Protein AF-A0A060CH65-F1 (afdb_monomer)

pLDDT: mean 94.4, std 6.67, range [63.62, 98.5]

InterPro domains:
  IPR002252 Glycoside hydrolase family 36 [PR00743] (11-31)
  IPR002252 Glycoside hydrolase family 36 [PR00743] (46-60)

Sequence (61 aa):
MSLAPGDAYETPWVYYAYGSTGLDEASGRIHAWLRSLPLHPTRPRRVLVNTWEAAYFDHDH

Radius of gyration: 21.54 Å; Cα contacts (8 Å, |Δi|>4): 15; chains: 1; bounding box: 50×27×52 Å

Mean predicted aligned error: 5.37 Å

Structure (mmCIF, N/CA/C/O backbone):
data_AF-A0A060CH65-F1
#
_entry.id   AF-A0A060CH65-F1
#
loop_
_atom_site.group_PDB
_atom_site.id
_atom_site.type_symbol
_atom_site.label_atom_id
_atom_site.label_alt_id
_atom_site.label_comp_id
_atom_site.label_asym_id
_atom_site.label_entity_id
_atom_site.label_seq_id
_atom_site.pdbx_PDB_ins_code
_atom_site.Cartn_x
_atom_site.Cartn_y
_atom_site.Cartn_z
_atom_site.occupancy
_atom_site.B_iso_or_equiv
_atom_site.auth_seq_id
_atom_site.auth_comp_id
_atom_site.auth_asym_id
_atom_site.auth_atom_id
_atom_site.pdbx_PDB_model_num
ATOM 1 N N . MET A 1 1 ? -32.246 6.153 -3.813 1.00 63.62 1 MET A N 1
ATOM 2 C CA . MET A 1 1 ? -31.834 4.765 -3.517 1.00 63.62 1 MET A CA 1
ATOM 3 C C . MET A 1 1 ? -32.102 4.530 -2.039 1.00 63.62 1 MET A C 1
ATOM 5 O O . MET A 1 1 ? -31.644 5.338 -1.243 1.00 63.62 1 MET A O 1
ATOM 9 N N . SER A 1 2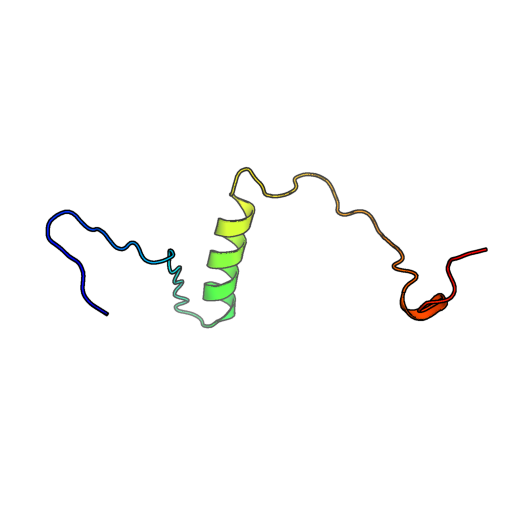 ? -32.914 3.533 -1.684 1.00 88.06 2 SER A N 1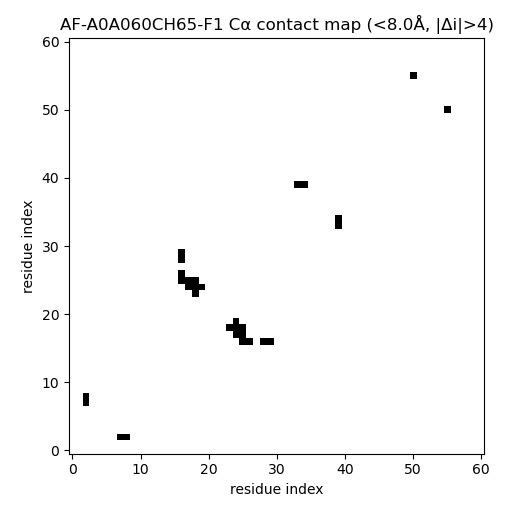
ATOM 10 C CA . SER A 1 2 ? -33.286 3.197 -0.299 1.00 88.06 2 SER A CA 1
ATOM 11 C C . SER A 1 2 ? -33.312 1.681 -0.138 1.00 88.06 2 SER A C 1
ATOM 13 O O . SER A 1 2 ? -33.618 0.986 -1.104 1.00 88.06 2 SER A O 1
ATOM 15 N N . LEU A 1 3 ? -33.016 1.187 1.061 1.00 95.94 3 LEU A N 1
ATOM 16 C CA . LEU A 1 3 ? -33.088 -0.239 1.386 1.00 95.94 3 LEU A CA 1
ATOM 17 C C . LEU A 1 3 ? -34.523 -0.627 1.761 1.00 95.94 3 LEU A C 1
ATOM 19 O O . LEU A 1 3 ? -35.187 0.120 2.487 1.00 95.94 3 LEU A O 1
ATOM 23 N N . ALA A 1 4 ? -35.002 -1.767 1.259 1.00 96.88 4 ALA A N 1
ATOM 24 C CA . ALA A 1 4 ? -36.265 -2.355 1.690 1.00 96.88 4 ALA A CA 1
ATOM 25 C C . ALA A 1 4 ? -36.083 -3.130 3.014 1.00 96.88 4 ALA A C 1
ATOM 27 O O . ALA A 1 4 ? -34.952 -3.387 3.438 1.00 96.88 4 ALA A O 1
ATOM 28 N N . PRO A 1 5 ? -37.173 -3.526 3.697 1.00 96.38 5 PRO A N 1
ATOM 29 C CA . PRO A 1 5 ? -37.071 -4.394 4.865 1.00 96.38 5 PRO A CA 1
ATOM 30 C C . PRO A 1 5 ? -36.364 -5.713 4.518 1.00 96.38 5 PRO A C 1
ATOM 32 O O . PRO A 1 5 ? -36.843 -6.470 3.679 1.00 96.38 5 PRO A O 1
ATOM 35 N N . GLY A 1 6 ? -35.240 -5.983 5.183 1.00 96.25 6 GLY A N 1
ATOM 36 C CA . GLY A 1 6 ? -34.414 -7.174 4.951 1.00 96.25 6 GLY A CA 1
ATOM 37 C C . GLY A 1 6 ? -33.197 -6.943 4.054 1.00 96.25 6 GLY A C 1
ATOM 38 O O . GLY A 1 6 ? -32.308 -7.791 4.038 1.00 96.25 6 GLY A O 1
ATOM 39 N N . ASP A 1 7 ? -33.107 -5.796 3.378 1.00 97.44 7 ASP A N 1
ATOM 40 C CA . ASP A 1 7 ? -31.937 -5.467 2.569 1.00 97.44 7 ASP A CA 1
ATOM 41 C C . ASP A 1 7 ? -30.786 -4.951 3.438 1.00 97.44 7 ASP A C 1
ATOM 43 O O . ASP A 1 7 ? -30.974 -4.175 4.380 1.00 97.44 7 ASP A O 1
ATOM 47 N N . ALA A 1 8 ? -29.569 -5.334 3.060 1.00 95.44 8 ALA A N 1
ATOM 48 C CA . ALA A 1 8 ? -28.336 -4.822 3.632 1.00 95.44 8 ALA A CA 1
ATOM 49 C C . ALA A 1 8 ? -27.463 -4.207 2.538 1.00 95.44 8 ALA A C 1
ATOM 51 O O . ALA A 1 8 ? -27.468 -4.641 1.386 1.00 95.44 8 ALA A O 1
ATOM 52 N N . TYR A 1 9 ? -26.688 -3.198 2.924 1.00 95.06 9 TYR A N 1
ATOM 53 C CA . TYR A 1 9 ? -25.664 -2.606 2.081 1.00 95.06 9 TYR A CA 1
ATOM 54 C C . TYR A 1 9 ? -24.355 -2.554 2.854 1.00 95.06 9 TYR A C 1
ATOM 56 O O . TYR A 1 9 ? -24.289 -1.957 3.929 1.00 95.06 9 TYR A O 1
ATOM 64 N N . GLU A 1 10 ? -23.320 -3.167 2.293 1.00 96.19 10 GLU A N 1
ATOM 65 C CA . GLU A 1 10 ? -21.976 -3.145 2.854 1.00 96.19 10 GLU A CA 1
ATOM 66 C C . GLU A 1 10 ? -21.080 -2.228 2.032 1.00 96.19 10 GLU A C 1
ATOM 68 O O . GLU A 1 10 ? -21.079 -2.240 0.799 1.00 96.19 10 GLU A O 1
ATOM 73 N N . THR A 1 11 ? -20.299 -1.414 2.731 1.00 96.38 11 THR A N 1
ATOM 74 C CA . THR A 1 11 ? -19.283 -0.577 2.107 1.00 96.38 11 THR A CA 1
ATOM 75 C C . THR A 1 11 ? -17.981 -1.357 1.950 1.00 96.38 11 THR A C 1
ATOM 77 O O . THR A 1 11 ? -17.689 -2.238 2.762 1.00 96.38 11 THR A O 1
ATOM 80 N N . PRO A 1 12 ? -17.123 -0.984 0.989 1.00 97.50 12 PRO A N 1
ATOM 81 C CA . PRO A 1 12 ? -15.737 -1.427 1.001 1.00 97.50 12 PRO A CA 1
ATOM 82 C C . PRO A 1 12 ? -15.027 -1.030 2.303 1.00 97.50 12 PRO A C 1
ATOM 84 O O . PRO A 1 12 ? -15.385 -0.043 2.952 1.00 97.50 12 PRO A O 1
ATOM 87 N N . TRP A 1 13 ? -13.976 -1.767 2.654 1.00 96.38 13 TRP A N 1
ATOM 88 C CA . TRP A 1 13 ? -13.086 -1.391 3.750 1.00 96.38 13 TRP A CA 1
ATOM 89 C C . TRP A 1 13 ? -12.307 -0.116 3.421 1.00 96.38 13 TRP A C 1
ATOM 91 O O . TRP A 1 13 ? -11.827 0.057 2.299 1.00 96.38 13 TRP A O 1
ATOM 101 N N . VAL A 1 14 ? -12.116 0.742 4.425 1.00 96.75 14 VAL A N 1
ATOM 102 C CA . VAL A 1 14 ? -11.220 1.901 4.344 1.00 96.75 14 VAL A CA 1
ATOM 103 C C . VAL A 1 14 ? -10.091 1.731 5.352 1.00 96.75 14 VAL A C 1
ATOM 105 O O . VAL A 1 14 ? -10.331 1.450 6.525 1.00 96.75 14 VAL A O 1
ATOM 108 N N . TYR A 1 15 ? -8.855 1.909 4.889 1.00 95.12 15 TYR A N 1
ATOM 109 C CA . TYR A 1 15 ? -7.649 1.753 5.696 1.00 95.12 15 TYR A CA 1
ATOM 110 C C . TYR A 1 15 ? -6.998 3.112 5.936 1.00 95.12 15 TYR A C 1
ATOM 112 O O . TYR A 1 15 ? -6.749 3.861 4.993 1.00 95.12 15 TYR A O 1
ATOM 120 N N . TYR A 1 16 ? -6.681 3.402 7.196 1.00 96.00 16 TYR A N 1
ATOM 121 C CA . TYR A 1 16 ? -6.023 4.639 7.609 1.00 96.00 16 TYR A CA 1
ATOM 122 C C . TYR A 1 16 ? -4.726 4.334 8.353 1.00 96.00 16 TYR A C 1
ATOM 124 O O . TYR A 1 16 ? -4.642 3.373 9.117 1.00 96.00 16 TYR A O 1
ATOM 132 N N . ALA A 1 17 ? -3.725 5.190 8.163 1.00 97.12 17 ALA A N 1
ATOM 133 C CA . ALA A 1 17 ? -2.500 5.190 8.946 1.00 97.12 17 ALA A CA 1
ATOM 134 C C . ALA A 1 17 ? -2.150 6.619 9.362 1.00 97.12 17 ALA A C 1
ATOM 136 O O . ALA A 1 17 ? -2.340 7.566 8.602 1.00 97.12 17 ALA A O 1
ATOM 137 N N . TYR A 1 18 ? -1.618 6.753 10.572 1.00 97.31 18 TYR A N 1
ATOM 138 C CA . TYR A 1 18 ? -1.126 8.008 11.126 1.00 97.31 18 TYR A CA 1
ATOM 139 C C . TYR A 1 18 ? 0.380 7.902 11.362 1.00 97.31 18 TYR A C 1
ATOM 141 O O . TYR A 1 18 ? 0.855 6.891 11.887 1.00 97.31 18 TYR A O 1
ATOM 149 N N . GLY A 1 19 ? 1.108 8.947 10.979 1.00 97.44 19 GLY A N 1
ATOM 150 C CA . GLY A 1 19 ? 2.524 9.123 11.267 1.00 97.44 19 GLY A CA 1
ATOM 151 C C . GLY A 1 19 ? 2.709 10.389 12.087 1.00 97.44 19 GLY A C 1
ATOM 152 O O . GLY A 1 19 ? 2.415 11.480 11.605 1.00 97.44 19 GLY A O 1
ATOM 153 N N . SER A 1 20 ? 3.204 10.247 13.315 1.00 97.44 20 SER A N 1
ATOM 154 C CA . SER A 1 20 ? 3.536 11.387 14.181 1.00 97.44 20 SER A CA 1
ATOM 155 C C . SER A 1 20 ? 4.680 12.241 13.632 1.00 97.44 20 SER A C 1
ATOM 157 O O . SER A 1 20 ? 4.794 13.413 13.974 1.00 97.44 20 SER A O 1
ATOM 159 N N . THR A 1 21 ? 5.510 11.653 12.770 1.00 97.69 21 THR A N 1
ATOM 160 C CA . THR A 1 21 ? 6.691 12.280 12.164 1.00 97.69 21 THR A CA 1
ATOM 161 C C . THR A 1 21 ? 6.493 12.653 10.692 1.00 97.69 21 THR A C 1
ATOM 163 O O . THR A 1 21 ? 7.407 13.183 10.067 1.00 97.69 21 THR A O 1
ATOM 166 N N . GLY A 1 22 ? 5.300 12.416 10.134 1.00 97.81 22 GLY A N 1
ATOM 167 C CA . GLY A 1 22 ? 4.950 12.769 8.758 1.00 97.81 22 GLY A CA 1
ATOM 168 C C . GLY A 1 22 ? 4.513 11.586 7.893 1.00 97.81 22 GLY A C 1
ATOM 169 O O . GLY A 1 22 ? 4.184 10.498 8.376 1.00 97.81 22 GLY A O 1
ATOM 170 N N . LEU A 1 23 ? 4.477 11.824 6.580 1.00 98.12 23 LEU A N 1
ATOM 171 C CA . LEU A 1 23 ? 3.890 10.900 5.605 1.00 98.12 23 LEU A CA 1
ATOM 172 C C . LEU A 1 23 ? 4.728 9.642 5.362 1.00 98.12 23 LEU A C 1
ATOM 174 O O . LEU A 1 23 ? 4.153 8.604 5.037 1.00 98.12 23 LEU A O 1
ATOM 178 N N . ASP A 1 24 ? 6.044 9.697 5.559 1.00 98.38 24 ASP A N 1
ATOM 179 C CA . ASP A 1 24 ? 6.911 8.522 5.411 1.00 98.38 24 ASP A CA 1
ATOM 180 C C . ASP A 1 24 ? 6.592 7.463 6.468 1.00 98.38 24 ASP A C 1
ATOM 182 O O . ASP A 1 24 ? 6.481 6.278 6.153 1.00 98.38 24 ASP A O 1
ATOM 186 N N . GLU A 1 25 ? 6.355 7.8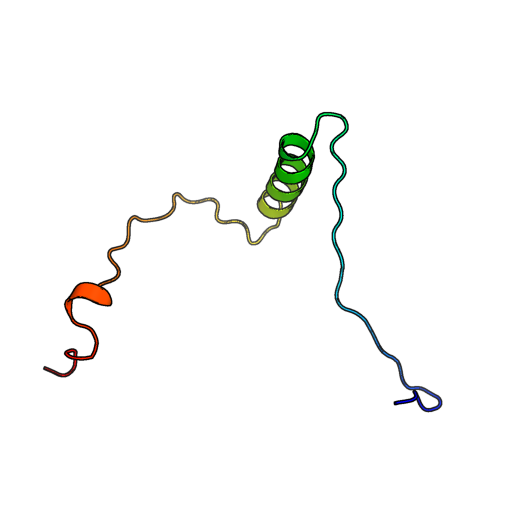88 7.712 1.00 98.50 25 GLU A N 1
ATOM 187 C CA . GLU A 1 25 ? 5.942 6.990 8.790 1.00 98.50 25 GLU A CA 1
ATOM 188 C C . GLU A 1 25 ? 4.557 6.389 8.505 1.00 98.50 25 GLU A C 1
ATOM 190 O O . GLU A 1 25 ? 4.370 5.176 8.625 1.00 98.50 25 GLU A O 1
ATOM 195 N N . ALA A 1 26 ? 3.594 7.211 8.072 1.00 98.31 26 ALA A N 1
ATOM 196 C CA . ALA A 1 26 ? 2.258 6.735 7.710 1.00 98.31 26 ALA A CA 1
ATOM 197 C C . ALA A 1 26 ? 2.308 5.723 6.547 1.00 98.31 26 ALA A C 1
ATOM 199 O O . ALA A 1 26 ? 1.732 4.636 6.637 1.00 98.31 26 ALA A O 1
ATOM 200 N N . SER A 1 27 ? 3.060 6.037 5.489 1.00 98.19 27 SER A N 1
ATOM 201 C CA . SER A 1 27 ? 3.249 5.171 4.318 1.00 98.19 27 SER A CA 1
ATOM 202 C C . SER A 1 27 ? 3.981 3.879 4.685 1.00 98.19 27 SER A C 1
ATOM 204 O O . SER A 1 27 ? 3.606 2.797 4.233 1.00 98.19 27 SER A O 1
ATOM 206 N N . GLY A 1 28 ? 4.993 3.964 5.553 1.00 98.12 28 GLY A N 1
ATOM 207 C CA . GLY A 1 28 ? 5.737 2.819 6.069 1.00 98.12 28 GLY A CA 1
ATOM 208 C C . GLY A 1 28 ? 4.843 1.816 6.797 1.00 98.12 28 GLY A C 1
ATOM 209 O O . GLY A 1 28 ? 4.961 0.613 6.560 1.00 98.12 28 GLY A O 1
ATOM 210 N N . ARG A 1 29 ? 3.894 2.293 7.613 1.00 97.88 29 ARG A N 1
ATOM 211 C CA . ARG A 1 29 ? 2.912 1.442 8.309 1.00 97.88 29 ARG A CA 1
ATOM 212 C C . ARG A 1 29 ? 1.989 0.709 7.331 1.00 97.88 29 ARG A C 1
ATOM 214 O O . ARG A 1 29 ? 1.793 -0.497 7.478 1.00 97.88 29 ARG A O 1
ATOM 221 N N . ILE A 1 30 ? 1.481 1.401 6.306 1.00 97.69 30 ILE A N 1
ATOM 222 C CA . ILE A 1 30 ? 0.651 0.779 5.256 1.00 97.69 30 ILE A CA 1
ATOM 223 C C . ILE A 1 30 ? 1.457 -0.281 4.499 1.00 97.69 30 ILE A C 1
ATOM 225 O O . ILE A 1 30 ? 0.990 -1.405 4.319 1.00 97.69 30 ILE A O 1
ATOM 229 N N . HIS A 1 31 ? 2.688 0.040 4.092 1.00 97.19 31 HIS A N 1
ATOM 230 C CA . HIS A 1 31 ? 3.564 -0.912 3.415 1.00 97.19 31 HIS A CA 1
ATOM 231 C C . HIS A 1 31 ? 3.877 -2.136 4.279 1.00 97.19 31 HIS A C 1
ATOM 233 O O . HIS A 1 31 ? 3.867 -3.250 3.762 1.00 97.19 31 HIS A O 1
ATOM 239 N N . ALA A 1 32 ? 4.150 -1.958 5.573 1.00 97.56 32 ALA A N 1
ATOM 240 C CA . ALA A 1 32 ? 4.409 -3.068 6.485 1.00 97.56 32 ALA A CA 1
ATOM 241 C C . ALA A 1 32 ? 3.194 -4.001 6.596 1.00 97.56 32 ALA A C 1
ATOM 243 O O . ALA A 1 32 ? 3.350 -5.215 6.487 1.00 97.56 32 ALA A O 1
ATOM 244 N N . TRP A 1 33 ? 1.989 -3.438 6.733 1.00 96.62 33 TRP A N 1
ATOM 245 C CA . TRP A 1 33 ? 0.750 -4.215 6.782 1.00 96.62 33 TRP A CA 1
ATOM 246 C C . TRP A 1 33 ? 0.469 -4.957 5.467 1.00 96.62 33 TRP A C 1
ATOM 248 O O . TRP A 1 33 ? 0.253 -6.163 5.479 1.00 96.62 33 TRP A O 1
ATOM 258 N N . LEU A 1 34 ? 0.558 -4.293 4.310 1.00 96.06 34 LE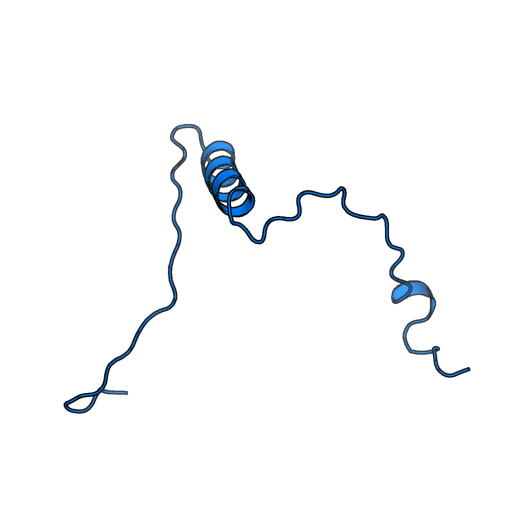U A N 1
ATOM 259 C CA . LEU A 1 34 ? 0.341 -4.953 3.013 1.00 96.06 34 LEU A CA 1
ATOM 260 C C . LEU A 1 34 ? 1.340 -6.091 2.752 1.00 96.06 34 LEU A C 1
ATOM 262 O O . LEU A 1 34 ? 1.001 -7.077 2.100 1.00 96.06 34 LEU A O 1
ATOM 266 N N . ARG A 1 35 ? 2.574 -5.963 3.254 1.00 96.50 35 ARG A N 1
ATOM 267 C CA . ARG A 1 35 ? 3.618 -6.989 3.120 1.00 96.50 35 ARG A CA 1
ATOM 268 C C . ARG A 1 35 ? 3.484 -8.138 4.118 1.00 96.50 35 ARG A C 1
ATOM 270 O O . ARG A 1 35 ? 4.107 -9.170 3.895 1.00 96.50 35 ARG A O 1
ATOM 277 N N . SER A 1 36 ? 2.695 -7.986 5.185 1.00 96.44 36 SER A N 1
ATOM 278 C CA . SER A 1 36 ? 2.410 -9.078 6.125 1.00 96.44 36 SER A CA 1
ATOM 279 C C . SER A 1 36 ? 1.247 -9.969 5.679 1.00 96.44 36 SER A C 1
ATOM 281 O O . SER A 1 36 ? 1.059 -11.048 6.239 1.00 96.44 36 SER A O 1
ATOM 283 N N . LEU A 1 37 ? 0.473 -9.548 4.671 1.00 96.00 37 LEU A N 1
ATOM 284 C CA . LEU A 1 37 ? -0.638 -10.336 4.147 1.00 96.00 37 LEU A CA 1
ATOM 285 C C . LEU A 1 37 ? -0.140 -11.646 3.507 1.00 96.00 37 LEU A C 1
ATOM 287 O O . LEU A 1 37 ? 0.871 -11.624 2.802 1.00 96.00 37 LEU A O 1
ATOM 291 N N . PRO A 1 38 ? -0.885 -12.764 3.634 1.00 96.44 38 PRO A N 1
ATOM 292 C CA . PRO A 1 38 ? -0.496 -14.054 3.050 1.00 96.44 38 PRO A CA 1
ATOM 293 C C . PRO A 1 38 ? -0.255 -14.025 1.534 1.00 96.44 38 PRO A C 1
ATOM 295 O O . PRO A 1 38 ? 0.478 -14.853 1.004 1.00 96.44 38 PRO A O 1
ATOM 298 N N . LEU A 1 39 ? -0.872 -13.069 0.831 1.00 95.19 39 LEU A N 1
ATOM 299 C CA . LEU A 1 39 ? -0.727 -12.889 -0.613 1.00 95.19 39 LEU A CA 1
ATOM 300 C C . LEU A 1 39 ? 0.603 -12.220 -1.009 1.00 95.19 39 LEU A C 1
ATOM 302 O O . LEU A 1 39 ? 0.951 -12.199 -2.191 1.00 95.19 39 LEU A O 1
ATOM 306 N N . HIS A 1 40 ? 1.349 -11.641 -0.063 1.00 95.88 40 HIS A N 1
ATOM 307 C CA . HIS A 1 40 ? 2.573 -10.923 -0.391 1.00 95.88 40 HIS A CA 1
ATOM 308 C C . HIS A 1 40 ? 3.635 -11.870 -0.985 1.00 95.88 40 HIS A C 1
ATOM 310 O O . HIS A 1 40 ? 3.968 -12.886 -0.371 1.00 95.88 40 HIS A O 1
ATOM 316 N N . PRO A 1 41 ? 4.209 -11.560 -2.166 1.00 94.75 41 PRO A N 1
ATOM 317 C CA . PRO A 1 41 ? 5.234 -12.407 -2.763 1.00 94.75 41 PRO A CA 1
ATOM 318 C C . PRO A 1 41 ? 6.480 -12.512 -1.877 1.00 94.75 41 PRO A C 1
ATOM 320 O O . PRO A 1 41 ? 7.092 -11.503 -1.543 1.00 94.75 41 PRO A O 1
ATOM 323 N N . THR A 1 42 ? 6.905 -13.737 -1.573 1.00 93.19 42 THR A N 1
ATOM 324 C CA . THR A 1 42 ? 8.118 -14.013 -0.779 1.00 93.19 42 THR A CA 1
ATOM 325 C C . THR A 1 42 ? 9.371 -14.214 -1.633 1.00 93.19 42 THR A C 1
ATOM 327 O O . THR A 1 42 ? 10.490 -14.133 -1.132 1.00 93.19 42 THR A O 1
ATOM 330 N N . ARG A 1 43 ? 9.204 -14.465 -2.937 1.00 93.75 43 ARG A N 1
ATOM 331 C CA . ARG A 1 43 ? 10.313 -14.618 -3.890 1.00 93.75 43 ARG A CA 1
ATOM 332 C C . ARG A 1 43 ? 10.705 -13.276 -4.520 1.00 93.75 43 ARG A C 1
ATOM 334 O O . ARG A 1 43 ? 9.822 -12.444 -4.752 1.00 93.75 43 ARG A O 1
ATOM 341 N N . PRO A 1 44 ? 11.977 -13.093 -4.919 1.00 94.50 44 PRO A N 1
ATOM 342 C CA . PRO A 1 44 ? 12.387 -11.938 -5.708 1.00 94.50 44 PRO A CA 1
ATOM 343 C C . PRO A 1 44 ? 11.502 -11.744 -6.948 1.00 94.50 44 PRO A C 1
ATOM 345 O O . PRO A 1 44 ? 11.106 -12.706 -7.627 1.00 94.50 44 PRO A O 1
ATOM 348 N N . ARG A 1 45 ? 11.177 -10.482 -7.246 1.00 94.81 45 ARG A N 1
ATOM 349 C CA . ARG A 1 45 ? 10.458 -10.121 -8.473 1.00 94.81 45 ARG A CA 1
ATOM 350 C C . ARG A 1 45 ? 11.390 -10.348 -9.660 1.00 94.81 45 ARG A C 1
ATOM 352 O O . ARG A 1 45 ? 12.536 -9.912 -9.637 1.00 94.81 45 ARG A O 1
ATOM 359 N N . ARG A 1 46 ? 10.905 -11.060 -10.680 1.00 95.44 46 ARG A N 1
ATOM 360 C CA . ARG A 1 46 ? 11.685 -11.289 -11.902 1.00 95.44 46 ARG A CA 1
ATOM 361 C C . ARG A 1 46 ? 11.797 -9.972 -12.663 1.00 95.44 46 ARG A C 1
ATOM 363 O O . ARG A 1 46 ? 10.836 -9.205 -12.688 1.00 95.44 46 ARG A O 1
ATOM 370 N N . VAL A 1 47 ? 12.937 -9.757 -13.306 1.00 96.69 47 VAL A N 1
ATOM 371 C CA . VAL A 1 47 ? 13.067 -8.716 -14.326 1.00 96.69 47 VAL A CA 1
ATOM 372 C C . VAL A 1 47 ? 12.274 -9.175 -15.546 1.00 96.69 47 VAL A C 1
ATOM 374 O O . VAL A 1 47 ? 12.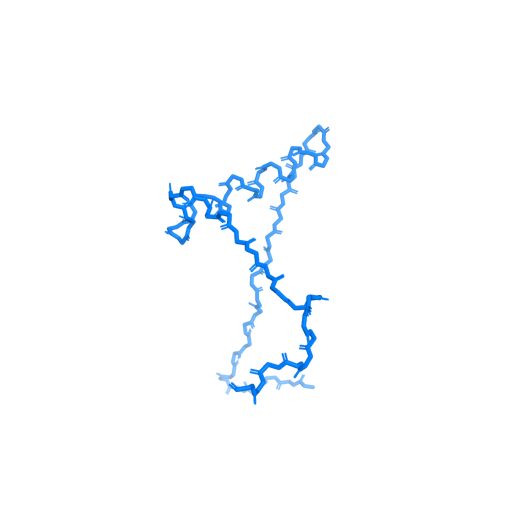426 -10.314 -15.986 1.00 96.69 47 VAL A O 1
ATOM 377 N N . LEU A 1 48 ? 11.391 -8.315 -16.044 1.00 96.19 48 LEU A N 1
ATOM 378 C CA . LEU A 1 48 ? 10.566 -8.568 -17.221 1.00 96.19 48 LEU A CA 1
ATOM 379 C C . LEU A 1 48 ? 10.795 -7.442 -18.224 1.00 96.19 48 LEU A C 1
ATOM 381 O O . LEU A 1 48 ? 10.940 -6.286 -17.829 1.00 96.19 48 LEU A O 1
ATOM 385 N N . VAL A 1 49 ? 10.789 -7.788 -19.509 1.00 96.38 49 VAL A N 1
ATOM 386 C CA . VAL A 1 49 ? 10.694 -6.820 -20.602 1.00 96.38 49 VAL A CA 1
ATOM 387 C C . VAL A 1 49 ? 9.256 -6.851 -21.093 1.00 96.38 49 VAL A C 1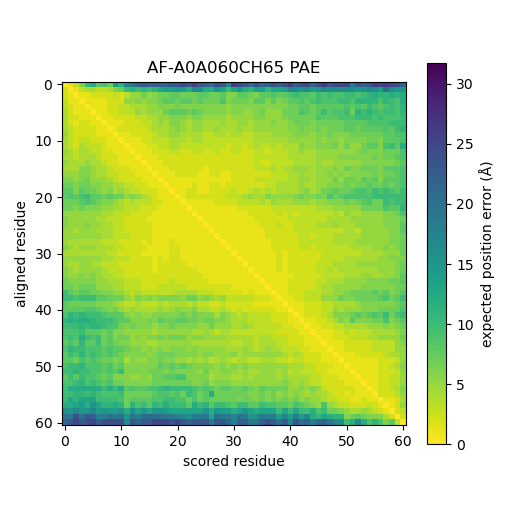
ATOM 389 O O . VAL A 1 49 ? 8.773 -7.894 -21.525 1.00 96.38 49 VAL A O 1
ATOM 392 N N . ASN A 1 50 ? 8.570 -5.718 -20.985 1.00 95.75 50 ASN A N 1
ATOM 393 C CA . ASN A 1 50 ? 7.292 -5.523 -21.650 1.00 95.75 50 ASN A CA 1
ATOM 394 C C . ASN A 1 50 ? 7.575 -4.966 -23.053 1.00 95.75 50 ASN A C 1
ATOM 396 O O . ASN A 1 50 ? 8.131 -3.878 -23.173 1.00 95.75 50 ASN A O 1
ATOM 400 N N . THR A 1 51 ? 7.230 -5.719 -24.099 1.00 95.50 51 THR A N 1
ATOM 401 C CA . THR A 1 51 ? 7.500 -5.365 -25.504 1.00 95.50 51 THR A CA 1
ATOM 402 C C . THR A 1 51 ? 6.439 -4.455 -26.123 1.00 95.50 51 THR A C 1
ATOM 404 O O . THR A 1 51 ? 6.492 -4.215 -27.326 1.00 95.50 51 THR A O 1
ATOM 407 N N . TRP A 1 52 ? 5.497 -3.932 -25.330 1.00 96.31 52 TRP A N 1
ATOM 408 C CA . TRP A 1 52 ? 4.417 -3.068 -25.812 1.00 96.31 52 TRP A CA 1
ATOM 409 C C . TRP A 1 52 ? 4.927 -1.903 -26.663 1.00 96.31 52 TRP A C 1
ATOM 411 O O . TRP A 1 52 ? 4.520 -1.756 -27.804 1.00 96.31 52 TRP A O 1
ATOM 421 N N . GLU A 1 53 ? 5.874 -1.112 -26.163 1.00 95.62 53 GLU A N 1
ATOM 422 C CA . GLU A 1 53 ? 6.410 0.025 -26.928 1.00 95.62 53 GLU A CA 1
ATOM 423 C C . GLU A 1 53 ? 7.316 -0.407 -28.091 1.00 95.62 53 GLU A C 1
ATOM 425 O O . GLU A 1 53 ? 7.572 0.380 -28.999 1.00 95.62 53 GLU A O 1
ATOM 430 N N . ALA A 1 54 ? 7.804 -1.651 -28.074 1.00 93.31 54 ALA A N 1
ATOM 431 C CA . ALA A 1 54 ? 8.693 -2.178 -29.104 1.00 93.31 54 ALA A CA 1
ATOM 432 C C . ALA A 1 54 ? 7.945 -2.650 -30.358 1.00 93.31 54 ALA A C 1
ATOM 434 O O . ALA A 1 54 ? 8.529 -2.628 -31.437 1.00 93.31 54 ALA A O 1
ATOM 435 N N . ALA A 1 55 ? 6.687 -3.078 -30.230 1.00 92.00 55 ALA A N 1
ATOM 436 C CA . ALA A 1 55 ? 5.923 -3.590 -31.370 1.00 92.00 55 ALA A CA 1
ATOM 437 C C . ALA A 1 55 ? 4.462 -3.107 -31.441 1.00 92.00 55 ALA A C 1
ATOM 439 O O . ALA A 1 55 ? 3.824 -3.275 -32.472 1.00 92.00 55 ALA A O 1
ATOM 440 N N . TYR A 1 56 ? 3.947 -2.408 -30.428 1.00 93.50 56 TYR A N 1
ATOM 441 C CA . TYR A 1 56 ? 2.590 -1.856 -30.392 1.00 93.50 56 TYR A CA 1
ATOM 442 C C . TYR A 1 56 ? 1.502 -2.881 -30.733 1.00 93.50 56 TYR A C 1
ATOM 444 O O . TYR A 1 56 ? 1.104 -3.663 -29.883 1.00 93.50 56 TYR A O 1
ATOM 452 N N . PHE A 1 57 ? 0.975 -2.843 -31.956 1.00 94.81 57 PHE A N 1
ATOM 453 C CA . PHE A 1 57 ? -0.048 -3.772 -32.435 1.00 94.81 57 PHE A CA 1
ATOM 454 C C . PHE A 1 57 ? 0.511 -4.785 -33.446 1.00 9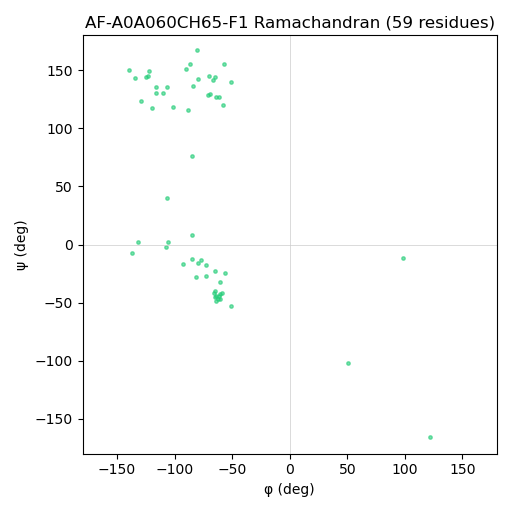4.81 57 PHE A C 1
ATOM 456 O O . PHE A 1 57 ? -0.225 -5.653 -33.900 1.00 94.81 57 PHE A O 1
ATOM 463 N N . ASP A 1 58 ? 1.793 -4.688 -33.802 1.00 90.50 58 ASP A N 1
ATOM 464 C CA . ASP A 1 58 ? 2.462 -5.539 -34.786 1.00 90.50 58 ASP A CA 1
ATOM 465 C C . ASP A 1 58 ? 2.958 -6.840 -34.132 1.00 90.50 58 ASP A C 1
ATOM 467 O O . ASP A 1 58 ? 4.125 -6.997 -33.765 1.00 90.50 58 ASP A O 1
ATOM 471 N N . HIS A 1 59 ? 2.011 -7.747 -33.880 1.00 79.56 59 HIS A N 1
ATOM 472 C CA . HIS A 1 59 ? 2.233 -8.976 -33.110 1.00 79.56 59 HIS A CA 1
ATOM 473 C C . HIS A 1 59 ? 1.692 -10.257 -33.779 1.00 79.56 59 HIS A C 1
ATOM 475 O O . HIS A 1 59 ? 1.828 -11.332 -33.198 1.00 79.56 59 HIS A O 1
ATOM 481 N N . ASP A 1 60 ? 1.127 -10.159 -34.989 1.00 78.81 60 ASP A N 1
ATOM 482 C CA . ASP A 1 60 ? 0.393 -11.236 -35.681 1.00 78.81 60 ASP A CA 1
ATOM 483 C C . ASP A 1 60 ? 1.177 -11.869 -36.856 1.00 78.81 60 ASP A C 1
ATOM 485 O O . ASP A 1 60 ? 0.614 -12.142 -37.919 1.00 78.81 60 ASP A O 1
ATOM 489 N N . HIS A 1 61 ? 2.487 -12.083 -36.704 1.00 63.62 61 HIS A N 1
ATOM 490 C CA . HIS A 1 61 ? 3.304 -12.788 -37.708 1.00 63.62 61 HIS A CA 1
ATOM 491 C C . HIS A 1 61 ? 3.266 -14.312 -37.560 1.00 63.62 61 HIS A C 1
ATOM 493 O O . HIS A 1 61 ? 3.367 -14.806 -36.413 1.00 63.62 61 HIS A O 1
#

Organism: NCBI:txid905025

Foldseek 3Di:
DDDDVPDDDDDDDDDFFDDPPDDVRRV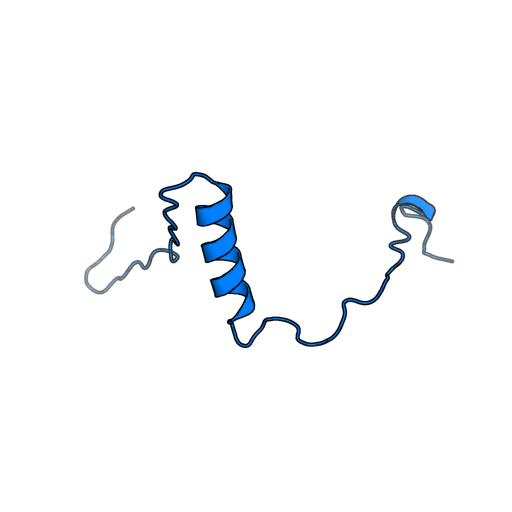VVVVVVVCPDPPHDPDDDDDDDDCCVVQPPNDDD

Sec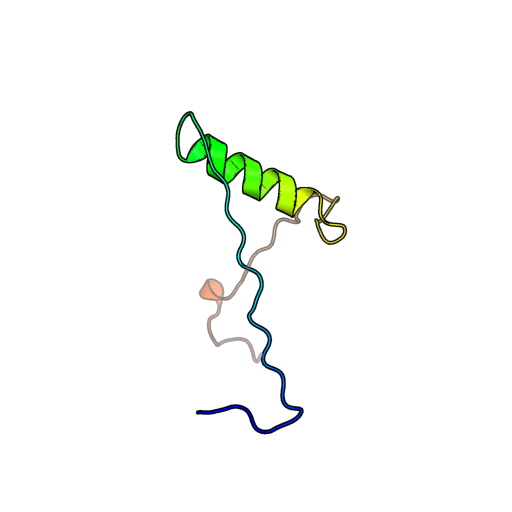ondary structure (DSSP, 8-state):
--PPTT----PPP------TT-HHHHHHHHHHHHHHSTTS--SPPPP----HHHHTT----

Solvent-accessible surface area (backbone atoms only — not comparable to full-atom values): 4428 Å² total; per-residue (Å²): 140,84,78,57,95,90,60,82,86,84,78,82,90,82,88,85,68,82,33,100,86,38,67,67,52,16,50,48,54,53,52,52,54,61,58,67,40,92,83,42,81,88,64,85,81,78,91,77,87,80,59,54,91,78,42,70,85,74,74,89,127